Protein AF-A0A969LNW7-F1 (afdb_monomer)

Foldseek 3Di:
DDDPDDPPPPPPPPDPDDPQFFWAADPPPRDIGGDPDDDPRTDHPVVVVVVVCVVVPHDDDDDQLVPDVVSDPDDDDDPDDD

Radius of gyration: 17.38 Å; Cα contacts (8 Å, |Δi|>4): 58; chains: 1; bounding box: 64×36×30 Å

Secondary structure (DSSP, 8-state):
----------------SS---EEEE-TTT--EEE-SS--TT-EEHHHHHHHHHHHTT-------GGGSGGG-S-----SS--

pLDDT: mean 73.52, std 18.97, range [35.25, 95.38]

Solvent-accessible surface area (backbone atoms only — not comparable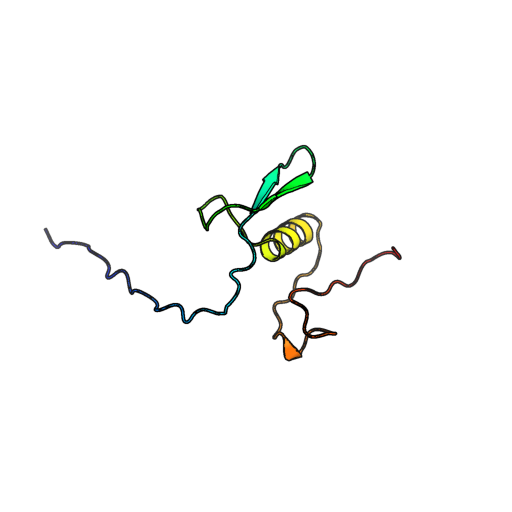 to full-atom values): 5730 Å² total; per-residue (Å²): 134,85,83,84,74,76,82,82,75,78,76,81,73,73,77,67,80,73,72,61,60,20,27,41,76,38,91,90,78,71,46,77,42,80,43,100,57,82,49,101,78,33,47,32,65,65,57,51,54,50,50,54,36,49,77,71,72,49,88,86,82,94,76,58,51,88,76,34,82,90,57,40,97,74,86,84,88,71,96,62,93,129

Mean predicted aligned error: 12.72 Å

Nearest PDB structures (foldseek):
  3ic3-assembly3_C  TM=2.213E-01  e=4.599E+00  Rhodopseudomonas palustris
  8jxd-assembly1_B-2  TM=2.765E-01  e=9.040E+00  Rattus norvegicus

Structure (mmCIF, N/CA/C/O backbone):
data_AF-A0A969LNW7-F1
#
_entry.id   AF-A0A969LNW7-F1
#
loop_
_atom_site.group_PDB
_atom_site.id
_atom_site.type_symbol
_atom_site.label_atom_id
_atom_site.label_alt_id
_atom_site.label_comp_id
_atom_site.label_asym_id
_atom_site.label_entity_id
_atom_site.label_seq_id
_atom_site.pdbx_PDB_ins_code
_atom_site.Cartn_x
_atom_site.Cartn_y
_atom_site.Cartn_z
_atom_site.occupancy
_atom_site.B_iso_or_equiv
_atom_site.auth_seq_id
_atom_site.auth_comp_id
_atom_site.auth_asym_id
_atom_site.auth_atom_id
_atom_site.pdbx_PDB_model_num
ATOM 1 N N . MET A 1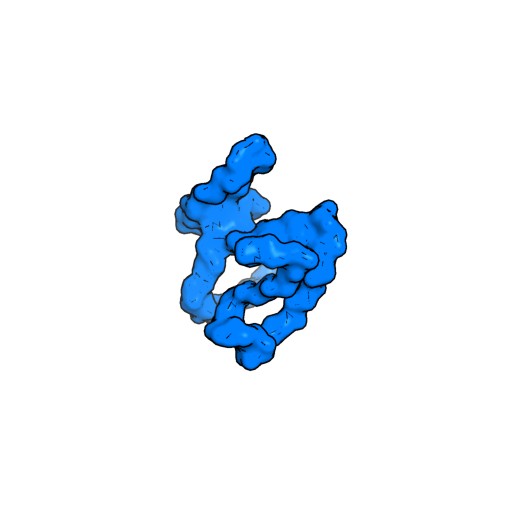 1 ? 51.198 6.441 0.022 1.00 57.78 1 MET A N 1
ATOM 2 C CA . MET A 1 1 ? 49.739 6.661 0.018 1.00 57.78 1 MET A CA 1
ATOM 3 C C . MET A 1 1 ? 49.093 5.397 -0.530 1.00 57.78 1 MET A C 1
ATOM 5 O O . MET A 1 1 ? 49.306 5.147 -1.709 1.00 57.78 1 MET A O 1
ATOM 9 N N . PRO A 1 2 ? 48.434 4.542 0.273 1.00 49.34 2 PRO A N 1
ATOM 10 C CA . PRO A 1 2 ? 47.660 3.444 -0.289 1.00 49.34 2 PRO A CA 1
ATOM 11 C C . PRO A 1 2 ? 46.319 3.989 -0.794 1.00 49.34 2 PRO A C 1
ATOM 13 O O . PRO A 1 2 ? 45.639 4.741 -0.101 1.00 49.34 2 PRO A O 1
ATOM 16 N N . ASP A 1 3 ? 46.007 3.647 -2.035 1.00 50.22 3 ASP A N 1
ATOM 17 C CA . ASP A 1 3 ? 44.760 3.944 -2.728 1.00 50.22 3 ASP A CA 1
ATOM 18 C C . ASP A 1 3 ? 43.597 3.196 -2.054 1.00 50.22 3 ASP A C 1
ATOM 20 O O . ASP A 1 3 ? 43.540 1.965 -2.062 1.00 50.22 3 ASP A O 1
ATOM 24 N N . THR A 1 4 ? 42.682 3.946 -1.435 1.00 58.34 4 THR A N 1
ATOM 25 C CA . THR A 1 4 ? 41.429 3.431 -0.871 1.00 58.34 4 THR A CA 1
ATOM 26 C C . THR A 1 4 ? 40.348 3.430 -1.950 1.00 58.34 4 THR A 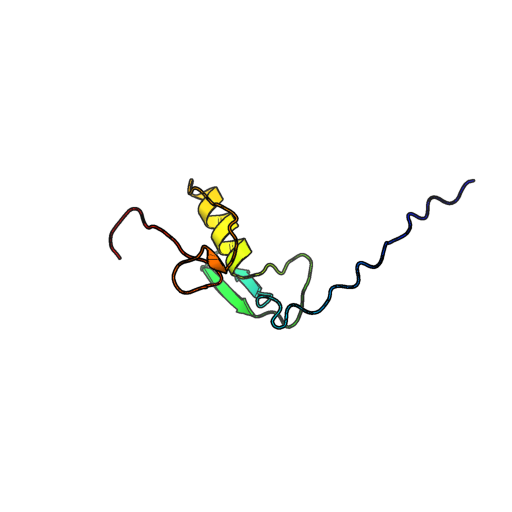C 1
ATOM 28 O O . THR A 1 4 ? 39.343 4.130 -1.837 1.00 58.34 4 THR A O 1
ATOM 31 N N . THR A 1 5 ? 40.528 2.640 -3.004 1.00 51.50 5 THR A N 1
ATOM 32 C CA . THR A 1 5 ? 39.431 2.346 -3.928 1.00 51.50 5 THR A CA 1
ATOM 33 C C . THR A 1 5 ? 38.753 1.060 -3.464 1.00 51.50 5 THR A C 1
ATOM 35 O O . THR A 1 5 ? 39.248 -0.046 -3.676 1.00 51.50 5 THR A O 1
ATOM 38 N N . MET A 1 6 ? 37.618 1.205 -2.770 1.00 45.47 6 MET A N 1
ATOM 39 C CA . MET A 1 6 ? 36.733 0.076 -2.481 1.00 45.47 6 MET A CA 1
ATOM 40 C C . MET A 1 6 ? 36.288 -0.569 -3.801 1.00 45.47 6 MET A C 1
ATOM 42 O O . MET A 1 6 ? 35.888 0.153 -4.718 1.00 45.47 6 MET A O 1
ATOM 46 N N . PRO A 1 7 ? 36.289 -1.907 -3.917 1.00 42.22 7 PRO A N 1
ATOM 47 C CA . PRO A 1 7 ? 35.704 -2.556 -5.073 1.00 42.22 7 PRO A CA 1
ATOM 48 C C . PRO A 1 7 ? 34.193 -2.316 -5.029 1.00 42.22 7 PRO A C 1
ATOM 50 O O . PRO A 1 7 ? 33.488 -2.866 -4.182 1.00 42.22 7 PRO A O 1
ATOM 53 N N . GLN A 1 8 ? 33.682 -1.486 -5.941 1.00 52.38 8 GLN A N 1
ATOM 54 C CA . GLN A 1 8 ? 32.255 -1.454 -6.235 1.00 52.38 8 GLN A CA 1
ATOM 55 C C . GLN A 1 8 ? 31.890 -2.805 -6.845 1.00 52.38 8 GLN A C 1
ATOM 57 O O . GLN A 1 8 ? 32.051 -3.047 -8.040 1.00 52.38 8 GLN A O 1
ATOM 62 N N . GLN A 1 9 ? 31.469 -3.725 -5.984 1.00 45.44 9 GLN A N 1
ATOM 63 C CA . GLN A 1 9 ? 30.995 -5.032 -6.384 1.00 45.44 9 GLN A CA 1
ATOM 64 C C . GLN A 1 9 ? 29.702 -4.821 -7.173 1.00 45.44 9 GLN A C 1
ATOM 66 O O . GLN A 1 9 ? 28.654 -4.500 -6.614 1.00 45.44 9 GLN A O 1
ATOM 71 N N . SER A 1 10 ? 29.800 -4.953 -8.495 1.00 43.31 10 SER A N 1
ATOM 72 C CA . SER A 1 10 ? 28.663 -4.936 -9.401 1.00 43.31 10 SER A CA 1
ATOM 73 C C . SER A 1 10 ? 27.794 -6.153 -9.099 1.00 43.31 10 SER A C 1
ATOM 75 O O . SER A 1 10 ? 28.004 -7.265 -9.585 1.00 43.31 10 SER A O 1
ATOM 77 N N . VAL A 1 11 ? 26.797 -5.957 -8.240 1.00 47.62 11 VAL A N 1
ATOM 78 C CA . VAL A 1 11 ? 25.724 -6.929 -8.073 1.00 47.62 11 VAL A CA 1
ATOM 79 C C . VAL A 1 11 ? 24.962 -6.946 -9.393 1.00 47.62 11 VAL A C 1
ATOM 81 O O . VAL A 1 11 ? 24.214 -6.026 -9.713 1.00 47.62 11 VAL A O 1
ATOM 84 N N . SER A 1 12 ? 25.201 -7.989 -10.189 1.00 41.72 12 SER A N 1
ATOM 85 C CA . SER A 1 12 ? 24.405 -8.329 -11.366 1.00 41.72 12 SER A CA 1
ATOM 86 C C . SER A 1 12 ? 22.962 -8.565 -10.915 1.00 41.72 12 SER A C 1
ATOM 88 O O . SER A 1 12 ? 22.574 -9.664 -10.512 1.00 41.72 12 SER A O 1
ATOM 90 N N . ALA A 1 13 ? 22.170 -7.495 -10.925 1.00 41.00 13 ALA A N 1
ATOM 91 C CA . ALA A 1 13 ? 20.745 -7.548 -10.686 1.00 41.00 13 ALA A CA 1
ATOM 92 C C . ALA A 1 13 ? 20.107 -8.284 -11.868 1.00 41.00 13 ALA A C 1
ATOM 94 O O . ALA A 1 13 ? 19.845 -7.713 -12.926 1.00 41.00 13 ALA A O 1
ATOM 95 N N . ARG A 1 14 ? 19.882 -9.591 -11.697 1.00 40.16 14 ARG A N 1
ATOM 96 C CA . ARG A 1 14 ? 18.972 -10.351 -12.559 1.00 40.16 14 ARG A CA 1
ATOM 97 C C . ARG A 1 14 ? 17.646 -9.583 -12.593 1.00 40.16 14 ARG A C 1
ATOM 99 O O . ARG A 1 14 ? 17.134 -9.262 -11.519 1.00 40.16 14 ARG A O 1
ATOM 106 N N . PRO A 1 15 ? 17.090 -9.256 -13.771 1.00 35.25 15 PRO A N 1
ATOM 107 C CA . PRO A 1 15 ? 15.944 -8.374 -13.841 1.00 35.25 15 PRO A CA 1
ATOM 108 C C . PRO A 1 15 ? 14.739 -9.137 -13.302 1.00 35.25 15 PRO A C 1
ATOM 110 O O . PRO A 1 15 ? 14.147 -9.966 -13.995 1.00 35.25 15 PRO A O 1
ATOM 113 N N . ILE A 1 16 ? 14.357 -8.847 -12.059 1.00 41.62 16 ILE A N 1
ATOM 114 C CA . ILE A 1 16 ? 12.971 -9.007 -11.638 1.00 41.62 16 ILE A CA 1
ATOM 115 C C . ILE A 1 16 ? 12.208 -8.039 -12.547 1.00 41.62 16 ILE A C 1
ATOM 117 O O . ILE A 1 16 ? 12.191 -6.831 -12.325 1.00 41.62 16 ILE A O 1
ATOM 121 N N . ARG A 1 17 ? 11.738 -8.561 -13.686 1.00 39.94 17 ARG A N 1
ATOM 122 C CA . ARG A 1 17 ? 11.027 -7.811 -14.722 1.00 39.94 17 ARG A CA 1
ATOM 123 C C . ARG A 1 17 ? 9.910 -7.005 -14.054 1.00 39.94 17 ARG A C 1
ATOM 125 O O . ARG A 1 17 ? 9.107 -7.583 -13.329 1.00 39.94 17 ARG A O 1
ATOM 132 N N . ALA A 1 18 ? 9.882 -5.707 -14.358 1.00 36.66 18 ALA A N 1
ATOM 133 C CA . ALA A 1 18 ? 9.126 -4.640 -13.698 1.00 36.66 18 ALA A CA 1
ATOM 134 C C . ALA A 1 18 ? 9.767 -4.156 -12.387 1.00 36.66 18 ALA A C 1
ATOM 136 O O . ALA A 1 18 ? 9.314 -4.460 -11.286 1.00 36.66 18 ALA A O 1
ATOM 137 N N . CYS A 1 19 ? 10.811 -3.335 -12.540 1.00 39.41 19 CYS A N 1
ATOM 138 C CA . CYS A 1 19 ? 11.135 -2.291 -11.575 1.00 39.41 19 CYS A CA 1
ATOM 139 C C . CYS A 1 19 ? 9.815 -1.621 -11.170 1.00 39.41 19 CYS A C 1
ATOM 141 O O . CYS A 1 19 ? 9.121 -1.051 -12.013 1.00 39.41 19 CYS A O 1
ATOM 143 N N . MET A 1 20 ? 9.427 -1.818 -9.911 1.00 50.88 20 MET A N 1
ATOM 144 C CA . MET A 1 20 ? 8.323 -1.130 -9.263 1.00 50.88 20 MET A CA 1
ATOM 145 C C . MET A 1 20 ? 8.458 0.351 -9.597 1.00 50.88 20 MET A C 1
ATOM 147 O O . MET A 1 20 ? 9.460 0.950 -9.224 1.00 50.88 20 MET A O 1
ATOM 151 N N . LEU A 1 21 ? 7.525 0.869 -10.403 1.00 56.41 21 LEU A N 1
ATOM 152 C CA . LEU A 1 21 ? 7.648 2.158 -11.079 1.00 56.41 21 LEU A CA 1
ATOM 153 C C . LEU A 1 21 ? 8.191 3.214 -10.123 1.00 56.41 21 LEU A C 1
ATOM 155 O O . LEU A 1 21 ? 7.560 3.553 -9.120 1.00 56.41 21 LEU A O 1
ATOM 159 N N . ALA A 1 22 ? 9.381 3.685 -10.462 1.00 60.81 22 ALA A N 1
ATOM 160 C CA . ALA A 1 22 ? 10.024 4.800 -9.817 1.00 60.81 22 ALA A CA 1
ATOM 161 C C . ALA A 1 22 ? 9.053 5.996 -9.944 1.00 60.81 22 ALA A C 1
ATOM 163 O O . ALA A 1 22 ? 8.527 6.229 -11.033 1.00 60.81 22 ALA A O 1
ATOM 164 N N . TYR A 1 23 ? 8.719 6.699 -8.860 1.00 66.69 23 TYR A N 1
ATOM 165 C CA . TYR A 1 23 ? 7.769 7.818 -8.895 1.00 66.69 23 TYR A CA 1
ATOM 166 C C . TYR A 1 23 ? 8.230 8.984 -7.997 1.00 66.69 23 TYR A C 1
ATOM 168 O O . TYR A 1 23 ? 8.982 8.791 -7.043 1.00 66.69 23 TYR A O 1
ATOM 176 N N . THR A 1 24 ? 7.791 10.201 -8.318 1.00 65.06 24 THR A N 1
ATOM 177 C CA . THR A 1 24 ? 7.966 11.409 -7.501 1.00 65.06 24 THR A CA 1
ATOM 178 C C . THR A 1 24 ? 6.671 11.688 -6.747 1.00 65.06 24 THR A C 1
ATOM 180 O O . THR A 1 24 ? 5.599 11.762 -7.364 1.00 65.06 24 THR A O 1
ATOM 183 N N . PHE A 1 25 ? 6.782 11.854 -5.428 1.00 73.94 25 PHE A N 1
ATOM 184 C CA . PHE A 1 25 ? 5.696 12.270 -4.545 1.00 73.94 25 PHE A CA 1
ATOM 185 C C . PHE A 1 25 ? 5.762 13.772 -4.257 1.00 73.94 25 PHE A C 1
ATOM 187 O O . PHE A 1 25 ? 6.841 14.304 -3.996 1.00 73.94 25 PHE A O 1
ATOM 194 N N . TYR A 1 26 ? 4.613 14.440 -4.239 1.00 75.50 26 TYR A N 1
ATOM 195 C CA . TYR A 1 26 ? 4.489 15.829 -3.807 1.00 75.50 26 TYR A CA 1
ATOM 196 C C . TYR A 1 26 ? 3.826 15.883 -2.423 1.00 75.50 26 TYR A C 1
ATOM 198 O O . TYR A 1 26 ? 2.637 15.607 -2.276 1.00 75.50 26 TYR A O 1
ATOM 206 N N . GLU A 1 27 ? 4.599 16.254 -1.396 1.00 71.88 27 GLU A N 1
ATOM 207 C CA . GLU A 1 27 ? 4.147 16.254 0.010 1.00 71.88 27 GLU A CA 1
ATOM 208 C C . GLU A 1 27 ? 2.946 17.161 0.286 1.00 71.88 27 GLU A C 1
ATOM 210 O O . GLU A 1 27 ? 2.163 16.907 1.197 1.00 71.88 27 GLU A O 1
ATOM 215 N N . THR A 1 28 ? 2.792 18.226 -0.495 1.00 78.56 28 THR A N 1
ATOM 216 C CA . THR A 1 28 ? 1.779 19.257 -0.263 1.00 78.56 28 THR A CA 1
ATOM 217 C C . THR A 1 28 ? 0.378 18.854 -0.709 1.00 78.56 28 THR A C 1
ATOM 219 O O . THR A 1 28 ? -0.595 19.300 -0.110 1.00 78.56 28 THR A O 1
ATOM 222 N N . ASP A 1 29 ? 0.260 18.055 -1.769 1.00 79.81 29 ASP A N 1
ATOM 223 C CA . ASP A 1 29 ? -1.017 17.746 -2.429 1.00 79.81 29 ASP A CA 1
ATOM 224 C C . ASP A 1 29 ? -1.247 16.241 -2.654 1.00 79.81 29 ASP A C 1
ATOM 226 O O . ASP A 1 29 ? -2.301 15.838 -3.143 1.00 79.81 29 ASP A O 1
ATOM 230 N N . GLY A 1 30 ? -0.287 15.394 -2.276 1.00 71.94 30 GLY A N 1
ATOM 231 C CA . GLY A 1 30 ? -0.392 13.945 -2.404 1.00 71.94 30 GLY A CA 1
ATOM 232 C C . GLY A 1 30 ? -0.245 13.430 -3.834 1.00 71.94 30 GLY A C 1
ATOM 233 O O . GLY A 1 30 ? -0.571 12.271 -4.107 1.00 71.94 30 GLY A O 1
ATOM 234 N N . ARG A 1 31 ? 0.214 14.271 -4.769 1.00 76.25 31 ARG A N 1
ATOM 235 C CA . ARG A 1 31 ? 0.347 13.885 -6.171 1.00 76.25 31 ARG A CA 1
ATOM 236 C C . ARG A 1 31 ? 1.484 12.880 -6.358 1.00 76.25 31 ARG A C 1
ATOM 238 O O . ARG A 1 31 ? 2.580 13.032 -5.825 1.00 76.25 31 ARG A O 1
ATOM 245 N N . VAL A 1 32 ? 1.225 11.880 -7.194 1.00 72.94 32 VAL A N 1
ATOM 246 C CA . VAL A 1 32 ? 2.172 10.837 -7.603 1.00 72.94 32 VAL A CA 1
ATOM 247 C C . VAL A 1 32 ? 2.431 11.008 -9.096 1.00 72.94 32 VAL A C 1
ATOM 249 O O . VAL A 1 32 ? 1.491 11.080 -9.888 1.00 72.94 32 VAL A O 1
ATOM 252 N N . THR A 1 33 ? 3.697 11.077 -9.501 1.00 74.19 33 THR A N 1
ATOM 253 C CA . THR A 1 33 ? 4.085 11.092 -10.921 1.00 74.19 33 THR A CA 1
ATOM 254 C C . THR A 1 33 ? 5.109 10.008 -11.193 1.00 74.19 33 THR A C 1
ATOM 256 O O . THR A 1 33 ? 6.092 9.907 -10.473 1.00 74.19 33 THR A O 1
ATOM 259 N N . PHE A 1 34 ? 4.891 9.182 -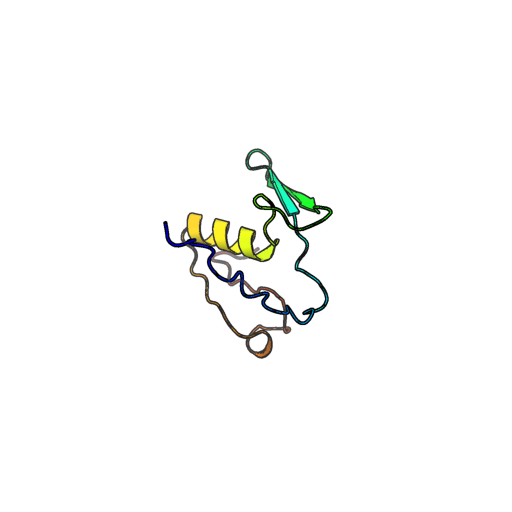12.214 1.00 71.50 34 PHE A N 1
ATOM 260 C CA . PHE A 1 34 ? 5.853 8.143 -12.572 1.00 71.50 34 PHE A CA 1
ATOM 261 C C . PHE A 1 34 ? 7.108 8.776 -13.179 1.00 71.50 34 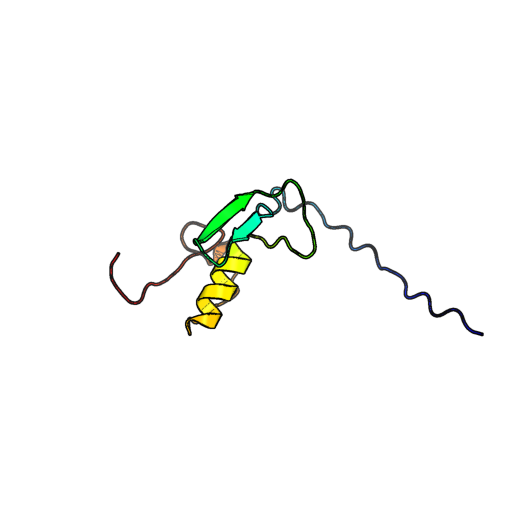PHE A C 1
ATOM 263 O O . PHE A 1 34 ? 7.027 9.579 -14.108 1.00 71.50 34 PHE A O 1
ATOM 270 N N . ALA A 1 35 ? 8.264 8.426 -12.633 1.00 68.88 35 ALA A N 1
ATOM 271 C CA . ALA A 1 35 ? 9.566 8.858 -13.097 1.00 68.88 35 ALA A CA 1
ATOM 272 C C . ALA A 1 35 ? 10.054 7.963 -14.242 1.00 68.88 35 ALA A C 1
ATOM 274 O O . ALA A 1 35 ? 9.735 6.777 -14.329 1.00 68.88 35 ALA A O 1
ATOM 275 N N . SER A 1 36 ? 10.875 8.541 -15.120 1.00 66.81 36 SER A N 1
ATOM 276 C CA . SER A 1 36 ? 11.435 7.833 -16.277 1.00 66.81 36 SER A CA 1
ATOM 277 C C . SER A 1 36 ? 12.522 6.814 -15.905 1.00 66.81 36 SER A C 1
ATOM 279 O O . SER A 1 36 ? 12.909 6.010 -16.752 1.00 66.81 36 SER A O 1
ATOM 281 N N . GLY A 1 37 ? 13.041 6.854 -14.675 1.00 65.75 37 GLY A N 1
ATOM 282 C CA . GLY A 1 37 ? 14.111 5.983 -14.203 1.00 65.75 37 GLY A CA 1
ATOM 283 C C . GLY A 1 37 ? 14.395 6.169 -12.707 1.00 65.75 37 GLY A C 1
ATOM 284 O O . GLY A 1 37 ? 13.854 7.093 -12.099 1.00 65.75 37 GLY A O 1
ATOM 285 N N . PRO A 1 38 ? 15.203 5.280 -12.107 1.00 63.91 38 PRO A N 1
ATOM 286 C CA . PRO A 1 38 ? 15.581 5.362 -10.700 1.00 63.91 38 PRO A CA 1
ATOM 287 C C . PRO A 1 38 ? 16.578 6.507 -10.452 1.00 63.91 38 PRO A C 1
ATOM 289 O O . PRO A 1 38 ? 17.556 6.651 -11.181 1.00 63.91 38 PRO A O 1
ATOM 292 N N . ASP A 1 39 ? 16.345 7.280 -9.395 1.00 68.06 39 ASP A N 1
ATOM 293 C CA . ASP A 1 39 ? 17.225 8.333 -8.870 1.00 68.06 39 ASP A CA 1
ATOM 294 C C . ASP A 1 39 ? 17.107 8.353 -7.330 1.00 68.06 39 ASP A C 1
ATOM 296 O O . ASP A 1 39 ? 16.212 7.727 -6.762 1.00 68.06 39 ASP A O 1
ATOM 300 N N . ALA A 1 40 ? 17.974 9.084 -6.626 1.00 64.62 40 ALA A N 1
ATOM 301 C CA . ALA A 1 40 ? 17.957 9.229 -5.166 1.00 64.62 40 ALA A CA 1
ATOM 302 C C . ALA A 1 40 ? 16.647 9.826 -4.615 1.00 64.62 40 ALA A C 1
ATOM 304 O O . ALA A 1 40 ? 16.350 9.705 -3.427 1.00 64.62 40 ALA A O 1
ATOM 305 N N . LYS A 1 41 ? 15.868 10.491 -5.473 1.00 64.38 41 LYS A N 1
ATOM 306 C CA . LYS A 1 41 ? 14.555 11.065 -5.146 1.00 64.38 41 LYS A CA 1
ATOM 307 C C . LYS A 1 41 ? 13.391 10.167 -5.548 1.00 64.38 41 LYS A C 1
ATOM 309 O O . LYS A 1 41 ? 12.241 10.582 -5.443 1.00 64.38 41 LYS A O 1
ATOM 314 N N . THR A 1 42 ? 13.682 8.978 -6.059 1.00 66.00 42 THR A N 1
ATOM 315 C CA . THR A 1 42 ? 12.693 8.141 -6.711 1.00 66.00 42 THR A CA 1
ATOM 316 C C . THR A 1 42 ? 12.617 6.796 -6.013 1.00 66.00 42 THR A C 1
ATOM 318 O O . THR A 1 42 ? 13.497 5.950 -6.145 1.00 66.00 42 THR A O 1
ATOM 321 N N . TYR A 1 43 ? 11.530 6.607 -5.276 1.00 69.19 43 TYR A N 1
ATOM 322 C CA . TYR A 1 43 ? 11.220 5.370 -4.570 1.00 69.19 43 TYR A CA 1
ATOM 323 C C . TYR A 1 43 ? 10.202 4.564 -5.377 1.00 69.19 43 TYR A C 1
ATOM 325 O O . TYR A 1 43 ? 9.587 5.083 -6.313 1.00 69.19 43 TYR A O 1
ATOM 333 N N . GLY A 1 44 ? 10.023 3.284 -5.055 1.00 78.12 44 GLY A N 1
ATOM 334 C CA . GLY A 1 44 ? 8.896 2.534 -5.596 1.00 78.12 44 GLY A CA 1
ATOM 335 C C . GLY A 1 44 ? 7.617 2.860 -4.820 1.00 78.12 44 GLY A C 1
ATOM 336 O O . GLY A 1 44 ? 7.664 3.095 -3.616 1.00 78.12 44 GLY A O 1
ATOM 337 N N . VAL A 1 45 ? 6.454 2.843 -5.480 1.00 81.50 45 VAL A N 1
ATOM 338 C CA . VAL A 1 45 ? 5.163 3.218 -4.850 1.00 81.50 45 VAL A CA 1
ATOM 339 C C . VAL A 1 45 ? 4.889 2.455 -3.543 1.00 81.50 45 VAL A C 1
ATOM 341 O O . VAL A 1 45 ? 4.340 3.016 -2.600 1.00 81.50 45 VAL A O 1
ATOM 344 N N . VAL A 1 46 ? 5.282 1.181 -3.452 1.00 86.62 46 VAL A N 1
ATOM 345 C CA . VAL A 1 46 ? 5.101 0.389 -2.221 1.00 86.62 46 VAL A CA 1
ATOM 346 C C . VAL A 1 46 ? 6.021 0.858 -1.089 1.00 86.62 46 VAL A C 1
ATOM 348 O O . VAL A 1 46 ? 5.593 0.839 0.063 1.00 86.62 46 VAL A O 1
ATOM 351 N N . ASP A 1 47 ? 7.232 1.329 -1.396 1.00 83.94 47 ASP A N 1
ATOM 352 C CA . ASP A 1 47 ? 8.178 1.831 -0.391 1.00 83.94 47 ASP A CA 1
ATOM 353 C C . ASP A 1 47 ? 7.643 3.112 0.261 1.00 83.94 47 ASP A C 1
ATOM 355 O O . ASP A 1 47 ? 7.742 3.293 1.472 1.00 83.94 47 ASP A O 1
ATOM 359 N N . GLU A 1 48 ? 6.972 3.954 -0.520 1.00 86.06 48 GLU A N 1
ATOM 360 C CA . GLU A 1 48 ? 6.294 5.159 -0.035 1.00 86.06 48 GLU A CA 1
ATOM 361 C C . GLU A 1 48 ? 5.111 4.858 0.863 1.00 86.06 48 GLU A C 1
ATOM 363 O O . GLU A 1 48 ? 4.951 5.455 1.927 1.00 86.06 48 GLU A O 1
ATOM 368 N N . ILE A 1 49 ? 4.268 3.915 0.433 1.00 88.69 49 ILE A N 1
ATOM 369 C CA . ILE A 1 49 ? 3.126 3.469 1.224 1.00 88.69 49 ILE A CA 1
ATOM 370 C C . ILE A 1 49 ? 3.640 2.923 2.556 1.00 88.69 49 ILE A C 1
ATOM 372 O O . ILE A 1 49 ? 3.090 3.269 3.600 1.00 88.69 49 ILE A O 1
ATOM 376 N N . ALA A 1 50 ? 4.715 2.129 2.541 1.00 90.75 50 ALA A N 1
ATOM 377 C CA . ALA A 1 50 ? 5.347 1.627 3.754 1.00 90.75 50 ALA A CA 1
ATOM 378 C C . ALA A 1 50 ? 5.894 2.767 4.630 1.00 90.75 50 ALA A C 1
ATOM 380 O O . ALA A 1 50 ? 5.604 2.796 5.826 1.00 90.75 50 ALA A O 1
ATOM 381 N N . GLY A 1 51 ? 6.610 3.735 4.049 1.00 89.19 51 GLY A N 1
ATOM 382 C CA . GLY A 1 51 ? 7.123 4.910 4.756 1.00 89.19 51 GLY A CA 1
ATOM 383 C C . GLY A 1 51 ? 6.014 5.717 5.437 1.00 89.19 51 GLY A C 1
ATOM 384 O O . GLY A 1 51 ? 6.075 5.973 6.640 1.00 89.19 51 GLY A O 1
ATOM 385 N N . ARG A 1 52 ? 4.936 6.036 4.714 1.00 89.00 52 ARG A N 1
ATOM 386 C CA . ARG A 1 52 ? 3.778 6.768 5.258 1.00 89.00 52 ARG A CA 1
ATOM 387 C C . ARG A 1 52 ? 3.013 5.973 6.302 1.00 89.00 52 ARG A C 1
ATOM 389 O O . ARG A 1 52 ? 2.568 6.524 7.311 1.00 89.00 52 ARG A O 1
ATOM 396 N N . ALA A 1 53 ? 2.864 4.672 6.086 1.00 92.81 53 ALA A N 1
ATOM 397 C CA . ALA A 1 53 ? 2.238 3.794 7.058 1.00 92.81 53 ALA A CA 1
ATOM 398 C C . ALA A 1 53 ? 3.040 3.805 8.371 1.00 92.81 53 ALA A C 1
ATOM 400 O O . ALA A 1 53 ? 2.459 4.011 9.435 1.00 92.81 53 ALA A O 1
ATOM 401 N N . LEU A 1 54 ? 4.371 3.694 8.309 1.00 93.00 54 LEU A N 1
ATOM 402 C CA . LEU A 1 54 ? 5.238 3.778 9.489 1.00 93.00 54 LEU A CA 1
ATOM 403 C C . LEU A 1 54 ? 5.118 5.133 10.202 1.00 93.00 54 LEU A C 1
ATOM 405 O O . LEU A 1 54 ? 4.933 5.159 11.419 1.00 93.00 54 LEU A O 1
ATOM 409 N N . LEU A 1 55 ? 5.137 6.246 9.460 1.00 93.81 55 LEU A N 1
ATOM 410 C CA . LEU A 1 55 ? 4.986 7.598 10.023 1.00 93.81 55 LEU A CA 1
ATOM 411 C C . LEU A 1 55 ? 3.637 7.815 10.730 1.00 93.81 55 LEU A C 1
ATOM 413 O O . LEU A 1 55 ? 3.541 8.627 11.645 1.00 93.81 55 LEU A O 1
ATOM 417 N N . THR A 1 56 ? 2.597 7.075 10.339 1.00 91.06 56 THR A N 1
ATOM 418 C CA . THR A 1 56 ? 1.249 7.146 10.937 1.00 91.06 56 THR A CA 1
ATOM 419 C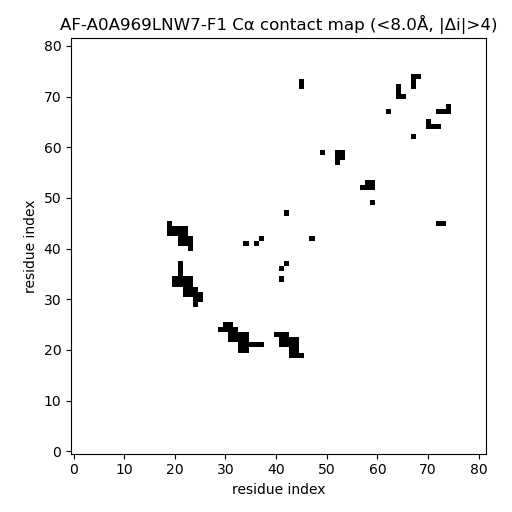 C . THR A 1 56 ? 0.991 6.068 12.001 1.00 91.06 56 THR A C 1
ATOM 421 O O . THR A 1 56 ? -0.143 5.905 12.470 1.00 91.06 56 THR A O 1
ATOM 424 N N . GLY A 1 57 ? 2.036 5.338 12.407 1.00 92.88 57 GLY A N 1
ATOM 425 C CA . GLY A 1 57 ? 1.986 4.324 13.463 1.00 92.88 57 GLY A CA 1
ATOM 426 C C . GLY A 1 57 ? 1.456 2.959 13.017 1.00 92.88 57 GLY A C 1
ATOM 427 O O . GLY A 1 57 ? 1.004 2.171 13.849 1.00 92.88 57 GLY A O 1
ATOM 428 N N . ALA A 1 58 ? 1.466 2.663 11.717 1.00 95.38 58 ALA A N 1
ATOM 429 C CA . ALA A 1 58 ? 1.135 1.334 11.220 1.00 95.38 58 ALA A CA 1
ATOM 430 C C . ALA A 1 58 ? 2.250 0.319 11.516 1.00 95.38 58 ALA A C 1
ATOM 432 O O . ALA A 1 58 ? 3.416 0.659 11.715 1.00 95.38 58 ALA A O 1
ATOM 433 N N . ARG A 1 59 ? 1.883 -0.966 11.485 1.00 95.06 59 ARG A N 1
ATOM 434 C CA . ARG A 1 59 ? 2.825 -2.089 11.548 1.00 95.06 59 ARG A CA 1
ATOM 435 C C . ARG A 1 59 ? 3.045 -2.622 10.136 1.00 95.06 59 ARG A C 1
ATOM 437 O O . ARG A 1 59 ? 2.080 -3.002 9.479 1.00 95.06 59 ARG A O 1
ATOM 444 N N . VAL A 1 60 ? 4.299 -2.671 9.694 1.00 93.81 60 VAL A N 1
ATOM 445 C CA . VAL A 1 60 ? 4.690 -3.173 8.367 1.00 93.81 60 VAL A CA 1
ATOM 446 C C . VAL A 1 60 ? 5.460 -4.483 8.531 1.00 93.81 60 VAL A C 1
ATOM 448 O O . VAL A 1 60 ? 6.358 -4.570 9.366 1.00 93.81 60 VAL A O 1
ATOM 451 N N . LEU A 1 61 ? 5.097 -5.510 7.756 1.00 93.88 61 LEU A N 1
ATOM 452 C CA . LEU A 1 61 ? 5.778 -6.807 7.726 1.00 93.88 61 LEU A CA 1
ATOM 453 C C . LEU A 1 61 ? 6.289 -7.087 6.309 1.00 93.88 61 LEU A C 1
ATOM 455 O O . LEU A 1 61 ? 5.524 -7.015 5.349 1.00 93.88 61 LEU A O 1
ATOM 459 N N . GLY A 1 62 ? 7.568 -7.449 6.187 1.00 93.25 62 GLY A N 1
ATOM 460 C CA . GLY A 1 62 ? 8.125 -7.990 4.947 1.00 93.25 62 GLY A CA 1
ATOM 461 C C . GLY A 1 62 ? 7.842 -9.489 4.847 1.00 93.25 62 GLY A C 1
ATOM 462 O O . GLY A 1 62 ? 8.315 -10.255 5.683 1.00 93.25 62 GLY A O 1
ATOM 463 N N . VAL A 1 63 ? 7.082 -9.909 3.836 1.00 93.25 63 VAL A N 1
ATOM 464 C CA . VAL A 1 63 ? 6.683 -11.313 3.609 1.00 93.25 63 VAL A CA 1
ATOM 465 C C . VAL A 1 63 ? 7.008 -11.753 2.178 1.00 93.25 63 VAL A C 1
ATOM 467 O O . VAL A 1 63 ? 7.314 -10.916 1.323 1.00 93.25 63 VAL A O 1
ATOM 470 N N . ARG A 1 64 ? 6.977 -13.063 1.883 1.00 93.12 64 ARG A N 1
ATOM 471 C CA . ARG A 1 64 ? 7.132 -13.538 0.497 1.00 93.12 64 ARG A CA 1
ATOM 472 C C . ARG A 1 64 ? 5.847 -13.289 -0.285 1.00 93.12 64 ARG A C 1
ATOM 474 O O . ARG A 1 64 ? 4.757 -13.265 0.272 1.00 93.12 64 ARG A O 1
ATOM 481 N N . LYS A 1 65 ? 5.972 -13.155 -1.608 1.00 90.31 65 LYS A N 1
ATOM 482 C CA . LYS A 1 65 ? 4.827 -12.937 -2.507 1.00 90.31 65 LYS A CA 1
ATOM 483 C C . LYS A 1 65 ? 3.785 -14.057 -2.415 1.00 90.31 65 LYS A C 1
ATOM 485 O O . LYS A 1 65 ? 2.597 -13.782 -2.533 1.00 90.31 65 LYS A O 1
ATOM 490 N N . ASP A 1 66 ? 4.229 -15.291 -2.182 1.00 94.62 66 ASP A N 1
ATOM 491 C CA . ASP A 1 66 ? 3.344 -16.450 -2.034 1.00 94.62 66 ASP A CA 1
ATOM 492 C C . ASP A 1 66 ? 2.547 -16.439 -0.722 1.00 94.62 66 ASP A C 1
ATOM 494 O O . ASP A 1 66 ? 1.490 -17.063 -0.656 1.00 94.62 66 ASP A O 1
ATOM 498 N N . ASP A 1 67 ? 2.992 -15.667 0.273 1.00 93.31 67 ASP A N 1
ATOM 499 C CA . ASP A 1 67 ? 2.303 -15.495 1.555 1.00 93.31 67 ASP A CA 1
ATOM 500 C C . ASP A 1 67 ? 1.277 -14.342 1.517 1.00 93.31 67 ASP A C 1
ATOM 502 O O . ASP A 1 67 ? 0.503 -14.160 2.458 1.00 93.31 67 ASP A O 1
ATOM 506 N N . ILE A 1 68 ? 1.257 -13.539 0.442 1.00 92.62 68 ILE A N 1
ATOM 507 C CA . ILE A 1 68 ? 0.335 -12.406 0.283 1.00 92.62 68 ILE A CA 1
ATOM 508 C C . ILE A 1 68 ? -0.960 -12.887 -0.386 1.00 92.62 68 ILE A C 1
ATOM 510 O O . ILE A 1 68 ? -0.907 -13.481 -1.470 1.00 92.62 68 ILE A O 1
ATOM 514 N N . PRO A 1 69 ? -2.144 -12.571 0.175 1.00 89.88 69 PRO A N 1
ATOM 515 C CA . PRO A 1 69 ? -3.418 -12.828 -0.487 1.00 89.88 69 PRO A CA 1
ATOM 516 C C . PRO A 1 69 ? -3.443 -12.273 -1.919 1.00 89.88 69 PRO A C 1
ATOM 518 O O . PRO A 1 69 ? -3.115 -11.113 -2.163 1.00 89.88 69 PRO A O 1
ATOM 521 N N . GLY A 1 70 ? -3.797 -13.118 -2.890 1.00 90.75 70 GLY A N 1
ATOM 522 C CA . GLY A 1 70 ? -3.810 -12.744 -4.310 1.00 90.75 70 GLY A CA 1
ATOM 523 C C . GLY A 1 70 ? -2.426 -12.564 -4.948 1.00 90.75 70 GLY A C 1
ATOM 524 O O . GLY A 1 70 ? -2.350 -12.107 -6.086 1.00 90.75 70 GLY A O 1
ATOM 525 N N . ARG A 1 71 ? -1.335 -12.919 -4.249 1.00 91.44 71 ARG A N 1
ATOM 526 C CA . ARG A 1 71 ? 0.056 -12.756 -4.714 1.00 91.44 71 ARG A CA 1
ATOM 527 C C . ARG A 1 71 ? 0.355 -11.322 -5.169 1.00 91.44 71 ARG A C 1
ATOM 529 O O . ARG A 1 71 ? 1.091 -11.110 -6.135 1.00 91.44 71 ARG A O 1
ATOM 536 N N . ALA A 1 72 ? -0.257 -10.336 -4.515 1.00 89.31 72 ALA A N 1
ATOM 537 C CA . ALA A 1 72 ? -0.062 -8.923 -4.814 1.00 89.31 72 ALA A CA 1
ATOM 538 C C . ALA A 1 72 ? 1.325 -8.433 -4.357 1.00 89.31 72 ALA A C 1
ATOM 540 O O . ALA A 1 72 ? 2.049 -9.128 -3.647 1.00 89.31 72 ALA A O 1
ATOM 541 N N . HIS A 1 73 ? 1.701 -7.220 -4.765 1.00 88.31 73 HIS A N 1
ATOM 542 C CA . HIS A 1 73 ? 2.934 -6.572 -4.296 1.00 88.31 73 HIS A CA 1
ATOM 543 C C . HIS A 1 73 ? 2.815 -6.019 -2.863 1.00 88.31 73 HIS A C 1
ATOM 545 O O . HIS A 1 73 ? 3.827 -5.872 -2.187 1.00 88.31 73 HIS A O 1
ATOM 551 N N . LEU A 1 74 ? 1.593 -5.726 -2.403 1.00 91.00 74 LEU A N 1
ATOM 552 C CA . LEU A 1 74 ? 1.266 -5.237 -1.062 1.00 91.00 74 LEU A CA 1
ATOM 553 C C . LEU A 1 74 ? -0.179 -5.641 -0.725 1.00 91.00 74 LEU A C 1
ATOM 555 O O . LEU A 1 74 ? -1.045 -5.632 -1.599 1.00 91.00 74 LEU A O 1
ATOM 559 N N . ALA A 1 75 ? -0.437 -5.963 0.541 1.00 93.44 75 ALA A N 1
ATOM 560 C CA . ALA A 1 75 ? -1.774 -6.088 1.115 1.00 93.44 75 ALA A CA 1
ATOM 561 C C . ALA A 1 75 ? -1.832 -5.314 2.439 1.00 93.44 75 ALA A C 1
ATOM 563 O O . ALA A 1 75 ? -0.819 -5.189 3.129 1.00 93.44 75 ALA A O 1
ATOM 564 N N . ALA A 1 76 ? -3.008 -4.797 2.796 1.00 93.56 76 ALA A N 1
ATOM 565 C CA . ALA A 1 76 ? -3.200 -4.007 4.007 1.00 93.56 76 ALA A CA 1
ATOM 566 C C . ALA A 1 76 ? -4.457 -4.445 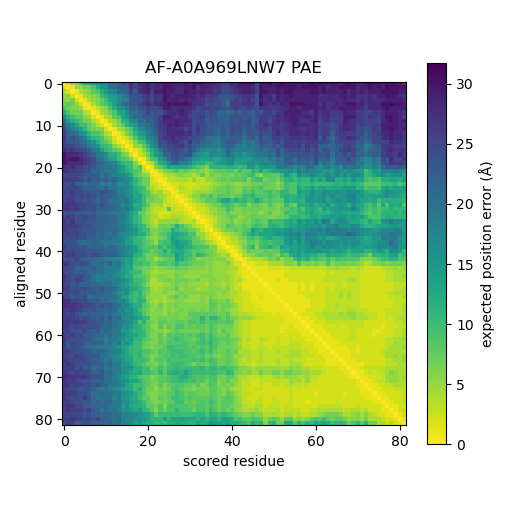4.762 1.00 93.56 76 ALA A C 1
ATOM 568 O O . ALA A 1 76 ? -5.494 -4.723 4.163 1.00 93.56 76 ALA A O 1
ATOM 569 N N . ILE A 1 77 ? -4.358 -4.458 6.091 1.00 92.81 77 ILE A N 1
ATOM 570 C CA . ILE A 1 77 ? -5.501 -4.582 6.997 1.00 92.81 77 ILE A CA 1
ATOM 571 C C . ILE A 1 77 ? -5.785 -3.180 7.535 1.00 92.81 77 ILE A C 1
ATOM 573 O O . ILE A 1 77 ? -4.923 -2.571 8.170 1.00 92.81 77 ILE A O 1
ATOM 577 N N . LEU A 1 78 ? -6.974 -2.650 7.255 1.00 92.56 78 LEU A N 1
ATOM 578 C CA . LEU A 1 78 ? -7.355 -1.296 7.648 1.00 92.56 78 LEU A CA 1
ATOM 579 C C . LEU A 1 78 ? -8.046 -1.302 9.016 1.00 92.56 78 LEU A C 1
ATOM 581 O O . LEU A 1 78 ? -8.779 -2.228 9.355 1.00 92.56 78 LEU A O 1
ATOM 585 N N . ARG A 1 79 ? -7.825 -0.237 9.799 1.00 91.88 79 ARG A N 1
ATOM 586 C CA . ARG A 1 79 ? -8.447 -0.056 11.127 1.00 91.88 79 ARG A CA 1
ATOM 587 C C . ARG A 1 79 ? -9.957 0.165 11.053 1.00 91.88 79 ARG A C 1
ATOM 589 O O . ARG A 1 79 ? -10.670 -0.170 11.992 1.00 91.88 79 ARG A O 1
ATOM 596 N N . TYR A 1 80 ? -10.422 0.736 9.949 1.00 91.69 80 TYR A N 1
ATOM 597 C CA . TYR A 1 80 ? -11.821 1.053 9.710 1.00 91.69 80 TYR A CA 1
ATOM 598 C C . TYR A 1 80 ? -12.243 0.494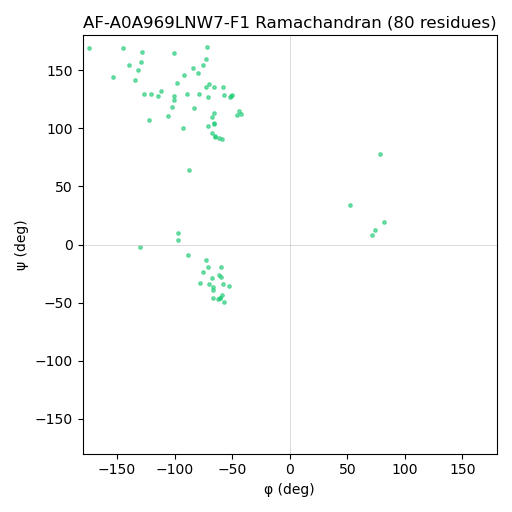 8.361 1.00 91.69 80 TYR A C 1
ATOM 600 O O . TYR A 1 80 ? -11.413 0.281 7.474 1.00 91.69 80 TYR A O 1
ATOM 608 N N . ARG A 1 81 ? -13.547 0.274 8.217 1.00 87.81 81 ARG A N 1
ATOM 609 C CA . ARG A 1 81 ? -14.136 -0.092 6.935 1.00 87.81 81 ARG A CA 1
ATOM 610 C C . ARG A 1 81 ? -13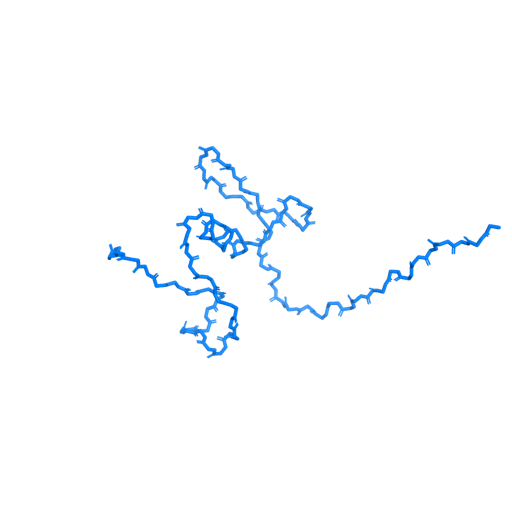.990 1.077 5.959 1.00 87.81 81 ARG A C 1
ATOM 612 O O . ARG A 1 81 ? -14.248 2.218 6.336 1.00 87.81 81 ARG A O 1
ATOM 619 N N . VAL A 1 82 ? -13.593 0.753 4.734 1.00 74.50 82 VAL A N 1
ATOM 620 C CA . VAL A 1 82 ? -13.575 1.653 3.573 1.00 74.50 82 VAL A CA 1
ATOM 621 C C . VAL A 1 82 ? -14.746 1.372 2.649 1.00 74.50 82 VAL A C 1
ATOM 623 O O . VAL A 1 82 ? -15.264 0.229 2.691 1.00 74.50 82 VAL A O 1
#

Sequence (82 aa):
MPDTTMPQQSVSARPIRACMLAYTFYETDGRVTFASGPDAKTYGVVDEIAGRALLTGARVLGVRKDDIPGRAHLAAILRYRV